Protein AF-A0A952YXF4-F1 (afdb_monomer_lite)

pLDDT: mean 76.8, std 13.98, range [46.94, 95.5]

Sequence (115 aa):
MKKLSTVIIDLINRILPTPRIDFDDGSYIEYLDREAILYAEKDGHRMEVEWYFNSRFGSGRLLYADDIGYWNSPHELEVLSEQKKKEIQQKIISYCQKRNISIEIIPVGLKPPSS

Foldseek 3Di:
DDPPVVVVVVVVCVVVPQQKDADPQGWIWGDDDPFWIWTAHPVGWIWIWGWDDDPPPPQETEGELVRTATDDPPRRPPDDDSVRSVVVVVVVVVVCVVVVGHYDYDYPPPPDPDD

Radius of gyration: 16.42 Å; chains: 1; bounding box: 49×40×38 Å

Structure (mmCIF, N/CA/C/O backbone):
data_AF-A0A952YXF4-F1
#
_entry.id   AF-A0A952YXF4-F1
#
loop_
_atom_site.group_PDB
_atom_site.id
_atom_site.type_symbol
_atom_site.label_atom_id
_atom_site.label_alt_id
_atom_site.label_comp_id
_atom_site.label_asym_id
_atom_site.label_entity_id
_atom_site.label_seq_id
_atom_site.pdbx_PDB_ins_code
_atom_site.Cartn_x
_atom_site.Cartn_y
_atom_site.Cartn_z
_atom_site.occupancy
_atom_site.B_iso_or_equiv
_atom_site.auth_seq_id
_atom_site.auth_comp_id
_atom_site.auth_asym_id
_atom_site.auth_atom_id
_atom_site.pdbx_PDB_model_num
ATOM 1 N N . MET A 1 1 ? -32.008 -25.994 -4.641 1.00 52.47 1 MET A N 1
ATOM 2 C CA . MET A 1 1 ? -31.367 -25.890 -3.309 1.00 52.47 1 MET A CA 1
ATOM 3 C C . MET A 1 1 ? -29.862 -25.804 -3.512 1.00 52.47 1 MET A C 1
ATOM 5 O O . MET A 1 1 ? -29.312 -26.704 -4.136 1.00 52.47 1 MET A O 1
ATOM 9 N N . LYS A 1 2 ? -29.207 -24.709 -3.096 1.00 48.34 2 LYS A N 1
ATOM 10 C CA . LYS A 1 2 ? -27.738 -24.600 -3.179 1.00 48.34 2 LYS A CA 1
ATOM 11 C C . LYS A 1 2 ? -27.110 -25.607 -2.208 1.00 48.34 2 LYS A C 1
ATOM 13 O O . LYS A 1 2 ? -27.634 -25.793 -1.112 1.00 48.34 2 LYS A O 1
ATOM 18 N N . LYS A 1 3 ? -26.023 -26.274 -2.613 1.00 66.88 3 LYS A N 1
ATOM 19 C CA . LYS A 1 3 ? -25.292 -27.197 -1.732 1.00 66.88 3 LYS A CA 1
ATOM 20 C C . LYS A 1 3 ? -24.787 -26.431 -0.507 1.00 66.88 3 LYS A C 1
ATOM 22 O O . LYS A 1 3 ? -24.317 -25.302 -0.640 1.00 66.88 3 LYS A O 1
ATOM 27 N N . LEU A 1 4 ? -24.860 -27.064 0.665 1.00 62.03 4 LEU A N 1
ATOM 28 C CA . LEU A 1 4 ? -24.421 -26.491 1.944 1.00 62.03 4 LEU A CA 1
ATOM 29 C C . LEU A 1 4 ? -22.972 -25.970 1.868 1.00 62.03 4 LEU A C 1
ATOM 31 O O . LEU A 1 4 ? -22.659 -24.921 2.418 1.00 62.03 4 LEU A O 1
ATOM 35 N N . SER A 1 5 ? -22.119 -26.651 1.094 1.00 59.69 5 SER A N 1
ATOM 36 C CA . SER A 1 5 ? -20.734 -26.251 0.832 1.00 59.69 5 SER A CA 1
ATOM 37 C C . SER A 1 5 ? -20.608 -24.893 0.138 1.00 59.69 5 SER A C 1
ATOM 39 O O . SER A 1 5 ? -19.743 -24.107 0.498 1.00 59.69 5 SER A O 1
ATOM 41 N N . THR A 1 6 ? -21.483 -24.575 -0.816 1.00 59.31 6 THR A N 1
ATOM 42 C CA . THR A 1 6 ? -21.457 -23.293 -1.537 1.00 59.31 6 THR A CA 1
ATOM 43 C C . THR A 1 6 ? -21.890 -22.140 -0.634 1.00 59.31 6 THR A C 1
ATOM 45 O O . THR A 1 6 ? -21.310 -21.066 -0.690 1.00 59.31 6 THR A O 1
ATOM 48 N N . VAL A 1 7 ? -22.869 -22.377 0.246 1.00 68.00 7 VAL A N 1
ATOM 49 C CA . VAL A 1 7 ? -23.332 -21.375 1.219 1.00 68.00 7 VAL A CA 1
ATOM 50 C C . VAL A 1 7 ? -22.256 -21.095 2.266 1.00 68.00 7 VAL A C 1
ATOM 52 O O . VAL A 1 7 ? -22.041 -19.941 2.609 1.00 68.00 7 VAL A O 1
ATOM 55 N N . ILE A 1 8 ? -21.552 -22.129 2.735 1.00 60.94 8 ILE A N 1
ATOM 56 C CA . ILE A 1 8 ? -20.445 -21.987 3.689 1.00 60.94 8 ILE A CA 1
ATOM 57 C C . ILE A 1 8 ? -19.262 -21.251 3.048 1.00 60.94 8 ILE A C 1
ATOM 59 O O . ILE A 1 8 ? -18.714 -20.361 3.682 1.00 60.94 8 ILE A O 1
ATOM 63 N N . ILE A 1 9 ? -18.906 -21.547 1.793 1.00 55.97 9 ILE A N 1
ATOM 64 C CA . ILE A 1 9 ? -17.845 -20.827 1.065 1.00 55.97 9 ILE A CA 1
ATOM 65 C C . ILE A 1 9 ? -18.224 -19.354 0.853 1.00 55.97 9 ILE A C 1
ATOM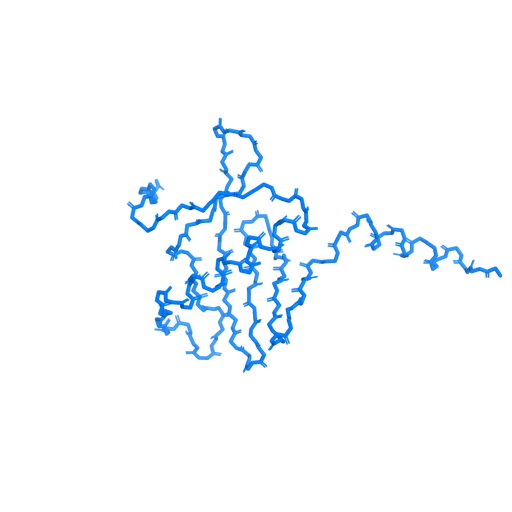 67 O O . ILE A 1 9 ? -17.412 -18.477 1.131 1.00 55.97 9 ILE A O 1
ATOM 71 N N . ASP A 1 10 ? -19.461 -19.060 0.443 1.00 52.53 10 ASP A N 1
ATOM 72 C CA . ASP A 1 10 ? -19.950 -17.681 0.301 1.00 52.53 10 ASP A CA 1
ATOM 73 C C . ASP A 1 10 ? -19.961 -16.934 1.650 1.00 52.53 10 ASP A C 1
ATOM 75 O O . ASP A 1 10 ? -19.686 -15.736 1.695 1.00 52.53 10 ASP A O 1
ATOM 79 N N . LEU A 1 11 ? -20.258 -17.623 2.759 1.00 51.31 11 LEU A N 1
ATOM 80 C CA . LEU A 1 11 ? -20.238 -17.048 4.107 1.00 51.31 11 LEU A CA 1
ATOM 81 C C . LEU A 1 11 ? -18.803 -16.817 4.598 1.00 51.31 11 LEU A C 1
ATOM 83 O O . LEU A 1 11 ? -18.510 -15.751 5.124 1.00 51.31 11 LEU A O 1
ATOM 87 N N . ILE A 1 12 ? -17.895 -17.768 4.373 1.00 52.25 12 ILE A N 1
ATOM 88 C CA . ILE A 1 12 ? -16.469 -17.646 4.697 1.00 52.25 12 ILE A CA 1
ATOM 89 C C . ILE A 1 12 ? -15.836 -16.518 3.879 1.00 52.25 12 ILE A C 1
ATOM 91 O O . ILE A 1 12 ? -15.134 -15.706 4.457 1.00 52.25 12 ILE A O 1
ATOM 95 N N . ASN A 1 13 ? -16.150 -16.379 2.590 1.00 48.44 13 ASN A N 1
ATOM 96 C CA . ASN A 1 13 ? -15.674 -15.269 1.751 1.00 48.44 13 ASN A CA 1
ATOM 97 C C . ASN A 1 13 ? -16.306 -13.911 2.116 1.00 48.44 13 ASN A C 1
ATOM 99 O O . ASN A 1 13 ? -15.768 -12.863 1.770 1.00 48.44 13 ASN A O 1
ATOM 103 N N . ARG A 1 14 ? -17.450 -13.911 2.814 1.00 50.19 14 ARG A N 1
ATOM 104 C CA . ARG A 1 14 ? -18.060 -12.707 3.408 1.00 50.19 14 ARG A CA 1
ATOM 105 C C . ARG A 1 14 ? -17.497 -12.369 4.794 1.00 50.19 14 ARG A C 1
ATOM 107 O O . ARG A 1 14 ? -17.615 -11.222 5.210 1.00 50.19 14 ARG A O 1
ATOM 114 N N . ILE A 1 15 ? -16.920 -13.344 5.502 1.00 51.38 15 ILE A N 1
ATOM 115 C CA . ILE A 1 15 ? -16.363 -13.211 6.863 1.00 51.38 15 ILE A CA 1
ATOM 116 C C . ILE A 1 15 ? -14.835 -13.017 6.833 1.00 51.38 15 ILE A C 1
ATOM 118 O O . ILE A 1 15 ? -14.286 -12.330 7.689 1.00 51.38 15 ILE A O 1
ATOM 122 N N . LEU A 1 16 ? -14.150 -13.579 5.838 1.00 49.22 16 LEU A N 1
ATOM 123 C CA . LEU A 1 16 ? -12.739 -13.375 5.533 1.00 49.22 16 LEU A CA 1
ATOM 124 C C . LEU A 1 16 ? -12.672 -12.438 4.330 1.00 49.22 16 LEU A C 1
ATOM 126 O O . LEU A 1 16 ? -12.862 -12.881 3.197 1.00 49.22 16 LEU A O 1
ATOM 130 N N . PRO A 1 17 ? -12.473 -11.134 4.552 1.00 52.06 17 PRO A N 1
ATOM 131 C CA . PRO A 1 17 ? -12.506 -10.187 3.459 1.00 52.06 17 PRO A CA 1
ATOM 132 C C . PRO A 1 17 ? -11.369 -10.531 2.487 1.00 52.06 17 PRO A C 1
ATOM 134 O O . PRO A 1 17 ? -10.205 -10.592 2.893 1.00 52.06 17 PRO A O 1
ATOM 137 N N . THR A 1 18 ? -11.724 -10.812 1.224 1.00 57.19 18 THR A N 1
ATOM 138 C CA . THR A 1 18 ? -10.806 -11.193 0.133 1.00 57.19 18 THR A CA 1
ATOM 139 C C . THR A 1 18 ? -9.540 -10.362 0.233 1.00 57.19 18 THR A C 1
ATOM 141 O O . THR A 1 18 ? -9.659 -9.151 0.096 1.00 57.19 18 THR A O 1
ATOM 144 N N . PRO A 1 19 ? -8.354 -10.929 0.516 1.00 74.12 19 PRO A N 1
ATOM 145 C CA . PRO A 1 19 ? -7.168 -10.158 0.916 1.00 74.12 19 PRO A CA 1
ATOM 146 C C . PRO A 1 19 ? -6.773 -9.091 -0.109 1.00 74.12 19 PRO A C 1
ATOM 148 O O . PRO A 1 19 ? -6.080 -8.144 0.239 1.00 74.12 19 PRO A O 1
ATOM 151 N N . ARG A 1 20 ? -7.280 -9.219 -1.338 1.00 89.00 20 ARG A N 1
ATOM 152 C CA . ARG A 1 20 ? -7.040 -8.351 -2.473 1.00 89.00 20 ARG A CA 1
ATOM 153 C C . ARG A 1 20 ? -8.188 -7.379 -2.784 1.00 89.00 20 ARG A C 1
ATOM 155 O O . ARG A 1 20 ? -9.359 -7.762 -2.763 1.00 89.00 20 ARG A O 1
ATOM 162 N N . ILE A 1 21 ? -7.838 -6.142 -3.140 1.00 90.88 21 ILE A N 1
ATOM 163 C CA . ILE A 1 21 ? -8.710 -5.155 -3.797 1.00 90.88 21 ILE A CA 1
ATOM 164 C C . ILE A 1 21 ? -8.047 -4.712 -5.101 1.00 90.88 21 ILE A C 1
ATOM 166 O O . ILE A 1 21 ? -6.913 -4.236 -5.084 1.00 90.88 21 ILE A O 1
ATOM 170 N N . ASP A 1 22 ? -8.783 -4.829 -6.203 1.00 93.50 22 ASP A N 1
ATOM 171 C CA . ASP A 1 22 ? -8.386 -4.349 -7.526 1.00 93.50 22 ASP A CA 1
ATOM 172 C C . ASP A 1 22 ? -8.822 -2.890 -7.760 1.00 93.50 22 ASP A C 1
ATOM 174 O O . ASP A 1 22 ? -9.833 -2.423 -7.216 1.00 93.50 22 ASP A O 1
ATOM 178 N N . PHE A 1 23 ? -8.054 -2.180 -8.585 1.00 93.06 23 PHE A N 1
ATOM 179 C CA . PHE A 1 23 ? -8.305 -0.810 -9.030 1.00 93.06 23 PHE A CA 1
ATOM 180 C C . PHE A 1 23 ? -8.530 -0.764 -10.549 1.00 93.06 23 PHE A C 1
ATOM 182 O O . PHE A 1 23 ? -8.113 -1.660 -11.284 1.00 93.06 23 PHE A O 1
ATOM 189 N N . ASP A 1 24 ? -9.179 0.299 -11.032 1.00 93.12 24 ASP A N 1
ATOM 190 C CA . ASP A 1 24 ? -9.603 0.426 -12.437 1.00 93.12 24 ASP A CA 1
ATOM 191 C C . ASP A 1 24 ? -8.434 0.468 -13.438 1.00 93.12 24 ASP A C 1
ATOM 193 O O . ASP A 1 24 ? -8.591 0.124 -14.610 1.00 93.12 24 ASP A O 1
ATOM 197 N N . ASP A 1 25 ? -7.242 0.858 -12.984 1.00 92.19 25 ASP A N 1
ATOM 198 C CA . ASP A 1 25 ? -6.015 0.866 -13.788 1.00 92.19 25 ASP A CA 1
ATOM 199 C C . ASP A 1 25 ? -5.345 -0.517 -13.908 1.00 92.19 25 ASP A C 1
ATOM 201 O O . ASP A 1 25 ? -4.34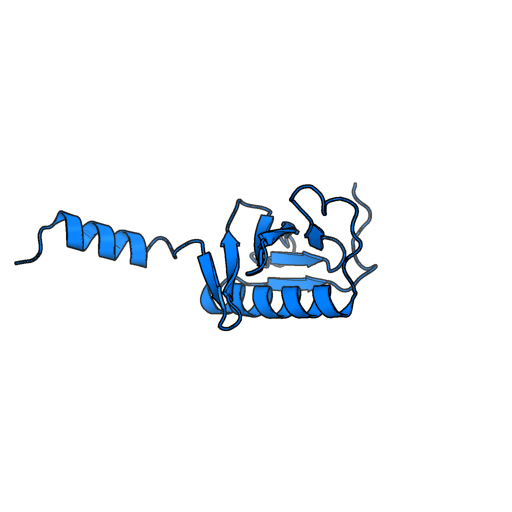0 -0.673 -14.606 1.00 92.19 25 ASP A O 1
ATOM 205 N N . GLY A 1 26 ? -5.921 -1.539 -13.271 1.00 93.00 26 GLY A N 1
ATOM 206 C CA . GLY A 1 26 ? -5.405 -2.903 -13.240 1.00 93.00 26 GLY A CA 1
ATOM 207 C C . GLY A 1 26 ? -4.359 -3.155 -12.156 1.00 93.00 26 GLY A C 1
ATOM 208 O O . GLY A 1 26 ? -3.846 -4.272 -12.085 1.00 93.00 26 GLY A O 1
ATOM 209 N N . SER A 1 27 ? -4.042 -2.161 -11.318 1.00 95.50 27 SER A N 1
ATOM 210 C CA . SER A 1 27 ? -3.272 -2.386 -10.093 1.00 95.50 27 SER A CA 1
ATOM 211 C C . SER A 1 27 ? -4.129 -3.060 -9.017 1.00 95.50 27 SER A C 1
ATOM 213 O O . SER A 1 27 ? -5.362 -3.041 -9.073 1.00 95.50 27 SER A O 1
ATOM 215 N N . TYR A 1 28 ? -3.488 -3.664 -8.020 1.00 94.38 28 TYR A N 1
ATOM 216 C CA . TYR A 1 28 ? -4.175 -4.240 -6.869 1.00 94.38 28 TYR A CA 1
ATOM 217 C C . TYR A 1 28 ? -3.357 -4.102 -5.588 1.00 94.38 28 TYR A C 1
ATOM 219 O O . TYR A 1 28 ? -2.134 -3.969 -5.620 1.00 94.38 28 TYR A O 1
ATOM 227 N N . ILE A 1 29 ? -4.051 -4.148 -4.451 1.00 92.69 29 ILE A N 1
ATOM 228 C CA . ILE A 1 29 ? -3.434 -4.275 -3.128 1.00 92.69 29 ILE A CA 1
ATOM 229 C C . ILE A 1 29 ? -3.864 -5.592 -2.517 1.00 92.69 29 ILE A C 1
ATOM 231 O O . ILE A 1 29 ? -5.056 -5.891 -2.534 1.00 92.69 29 ILE A O 1
ATOM 235 N N . GLU A 1 30 ? -2.920 -6.340 -1.956 1.00 90.25 30 GLU A N 1
ATOM 236 C CA . GLU A 1 30 ? -3.150 -7.599 -1.258 1.00 90.25 30 GLU A CA 1
ATOM 237 C C . GLU A 1 30 ? -2.566 -7.569 0.159 1.00 90.25 30 GLU A C 1
ATOM 239 O O . GLU A 1 30 ? -1.441 -7.130 0.382 1.00 90.25 30 GLU A O 1
ATOM 244 N N . TYR A 1 31 ? -3.344 -8.037 1.134 1.00 83.31 31 TYR A N 1
ATOM 245 C CA . TYR A 1 31 ? -2.862 -8.267 2.493 1.00 83.31 31 TYR A CA 1
ATOM 246 C C . TYR A 1 31 ? -1.845 -9.409 2.505 1.00 83.31 31 TYR A C 1
ATOM 248 O O . TYR A 1 31 ? -2.201 -10.530 2.140 1.00 83.31 31 TYR A O 1
ATOM 256 N N . LEU A 1 32 ? -0.623 -9.146 2.968 1.00 79.69 32 LEU A N 1
ATOM 257 C CA . LEU A 1 32 ? 0.403 -10.179 3.090 1.00 79.69 32 LEU A CA 1
ATOM 258 C C . LEU A 1 32 ? 0.420 -10.765 4.494 1.00 79.69 32 LEU A C 1
ATOM 260 O O . LEU A 1 32 ? 0.119 -11.942 4.688 1.00 79.69 32 LEU A O 1
ATOM 264 N N . ASP A 1 33 ? 0.720 -9.930 5.484 1.00 74.44 33 ASP A N 1
ATOM 265 C CA . ASP A 1 33 ? 0.857 -10.368 6.863 1.00 74.44 33 ASP A CA 1
ATOM 266 C C . ASP A 1 33 ? 0.491 -9.264 7.862 1.00 74.44 33 ASP A C 1
ATOM 268 O O . ASP A 1 33 ? -0.191 -8.283 7.562 1.00 74.44 33 ASP A O 1
ATOM 272 N N . ARG A 1 34 ? 0.861 -9.470 9.127 1.00 70.81 34 ARG A N 1
ATOM 273 C CA . ARG A 1 34 ? 0.530 -8.566 10.225 1.00 70.81 34 ARG A CA 1
ATOM 274 C C . ARG A 1 34 ? 1.089 -7.148 10.015 1.00 70.81 34 ARG A C 1
ATOM 276 O O . ARG A 1 34 ? 0.461 -6.212 10.520 1.00 70.81 34 ARG A O 1
ATOM 283 N N . GLU A 1 35 ? 2.199 -6.990 9.306 1.00 77.00 35 GLU A N 1
ATOM 284 C CA . GLU A 1 35 ? 3.022 -5.778 9.219 1.00 77.00 35 GLU A CA 1
ATOM 285 C C . GLU A 1 35 ? 3.284 -5.313 7.775 1.00 77.00 35 GLU A C 1
ATOM 287 O O . GLU A 1 35 ? 3.799 -4.215 7.600 1.00 77.00 35 GLU A O 1
ATOM 292 N N . ALA A 1 36 ? 2.815 -6.040 6.757 1.00 82.31 36 ALA A N 1
ATOM 293 C CA . ALA A 1 36 ? 2.980 -5.650 5.359 1.00 82.31 36 ALA A CA 1
ATOM 294 C C . ALA A 1 36 ? 1.738 -5.878 4.477 1.00 82.31 36 ALA A C 1
ATOM 296 O O . ALA A 1 36 ? 0.903 -6.765 4.704 1.00 82.31 36 ALA A O 1
ATOM 297 N N . ILE A 1 37 ? 1.655 -5.079 3.413 1.00 88.31 37 ILE A N 1
ATOM 298 C CA . ILE A 1 37 ? 0.781 -5.289 2.254 1.00 88.31 37 ILE A CA 1
ATOM 299 C C . ILE A 1 37 ? 1.597 -5.260 0.962 1.00 88.31 37 ILE A C 1
ATOM 301 O O . ILE A 1 37 ? 2.630 -4.601 0.870 1.00 88.31 37 ILE A O 1
ATOM 305 N N . LEU A 1 38 ? 1.089 -5.942 -0.057 1.00 90.62 38 LEU A N 1
ATOM 306 C CA . LEU A 1 38 ? 1.604 -5.906 -1.416 1.00 90.62 38 LEU A CA 1
ATOM 307 C C . LEU A 1 38 ? 0.807 -4.887 -2.219 1.00 90.62 38 LEU A C 1
ATOM 309 O O . LEU A 1 38 ? -0.414 -5.001 -2.302 1.00 90.62 38 LEU A O 1
ATOM 313 N N . TYR A 1 39 ? 1.487 -3.955 -2.873 1.00 92.31 39 TYR A N 1
ATOM 314 C CA . TYR A 1 39 ? 0.935 -3.217 -4.004 1.00 92.31 39 TYR A CA 1
ATOM 315 C C . TYR A 1 39 ? 1.534 -3.780 -5.292 1.00 92.31 39 TYR A C 1
ATOM 317 O O . TYR A 1 39 ? 2.740 -3.991 -5.379 1.00 92.31 39 TYR A O 1
ATOM 325 N N . ALA A 1 40 ? 0.703 -4.052 -6.291 1.00 93.25 40 ALA A N 1
ATOM 326 C CA . ALA A 1 40 ? 1.156 -4.608 -7.555 1.00 93.25 40 ALA A CA 1
ATOM 327 C C . ALA A 1 40 ? 0.518 -3.882 -8.732 1.00 93.25 40 ALA A C 1
ATOM 329 O O . ALA A 1 40 ? -0.680 -3.592 -8.745 1.00 93.25 40 ALA A O 1
ATOM 330 N N . GLU A 1 41 ? 1.338 -3.614 -9.736 1.00 92.75 41 GLU A N 1
ATOM 331 C CA . GLU A 1 41 ? 0.966 -2.894 -10.941 1.00 92.75 41 GLU A CA 1
ATOM 332 C C . GLU A 1 41 ? 0.618 -3.853 -12.074 1.00 92.75 41 GLU A C 1
ATOM 334 O O . GLU A 1 41 ? 1.025 -5.018 -12.102 1.00 92.75 41 GLU A O 1
ATOM 339 N N . LYS A 1 42 ? -0.126 -3.341 -13.054 1.00 90.75 42 LYS A N 1
ATOM 340 C CA . LYS A 1 42 ? -0.534 -4.110 -14.232 1.00 90.75 42 LYS A CA 1
ATOM 341 C C . LYS A 1 42 ? 0.655 -4.615 -15.059 1.00 90.75 42 LYS A C 1
ATOM 343 O O . LYS A 1 42 ? 0.548 -5.654 -15.706 1.00 90.75 42 LYS A O 1
ATOM 348 N N . ASP A 1 43 ? 1.756 -3.873 -15.069 1.00 87.69 43 ASP A N 1
ATOM 349 C CA . ASP A 1 43 ? 2.973 -4.181 -15.825 1.00 87.69 43 ASP A CA 1
ATOM 350 C C . ASP A 1 43 ? 3.942 -5.116 -15.078 1.00 87.69 43 ASP A C 1
ATOM 352 O O . ASP A 1 43 ? 4.953 -5.525 -15.643 1.00 87.69 43 ASP A O 1
ATOM 356 N N . GLY A 1 44 ? 3.600 -5.521 -13.851 1.00 83.81 44 GLY A N 1
ATOM 357 C CA . GLY A 1 44 ? 4.350 -6.507 -13.080 1.00 83.81 44 GLY A CA 1
ATOM 358 C C . GLY A 1 44 ? 5.268 -5.927 -12.009 1.00 83.81 44 GLY A C 1
ATOM 359 O O . GLY A 1 44 ? 5.855 -6.719 -11.268 1.00 83.81 44 GLY A O 1
ATOM 360 N N . HIS A 1 45 ? 5.362 -4.602 -11.862 1.00 88.44 45 HIS A N 1
ATOM 361 C CA . HIS A 1 45 ? 6.029 -4.005 -10.706 1.00 88.44 45 HIS A CA 1
ATOM 362 C C . HIS A 1 45 ? 5.293 -4.364 -9.414 1.00 88.44 45 HIS A C 1
ATOM 364 O O . HIS A 1 45 ? 4.061 -4.319 -9.344 1.00 88.44 45 HIS A O 1
ATOM 370 N N . ARG A 1 46 ? 6.047 -4.747 -8.385 1.00 91.00 46 ARG A N 1
ATOM 371 C CA . ARG A 1 46 ? 5.523 -5.117 -7.072 1.00 91.00 46 ARG A CA 1
ATOM 372 C C . ARG A 1 46 ? 6.244 -4.322 -6.010 1.00 91.00 46 ARG A C 1
ATOM 374 O O . ARG A 1 46 ? 7.461 -4.193 -6.054 1.00 91.00 46 ARG A O 1
ATOM 381 N N . MET A 1 47 ? 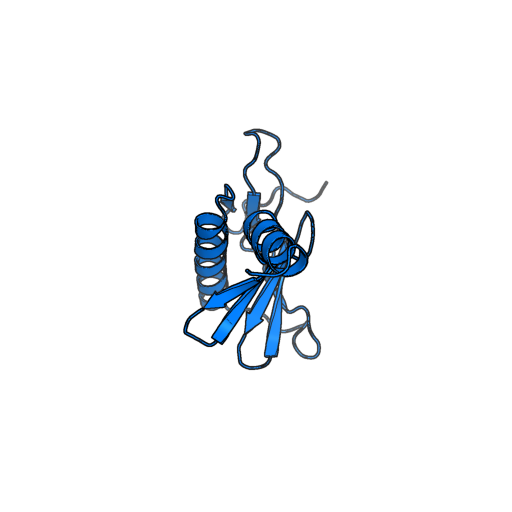5.493 -3.818 -5.050 1.00 90.31 47 MET A N 1
ATOM 382 C CA . MET A 1 47 ? 6.007 -3.024 -3.954 1.00 90.31 47 MET A CA 1
ATOM 383 C C . MET A 1 47 ? 5.559 -3.648 -2.641 1.00 90.31 47 MET A C 1
ATOM 385 O O . MET A 1 47 ? 4.366 -3.909 -2.453 1.00 90.31 47 MET A O 1
ATOM 389 N N . GLU A 1 48 ? 6.512 -3.873 -1.742 1.00 86.81 48 GLU A N 1
ATOM 390 C CA . GLU A 1 48 ? 6.193 -4.107 -0.339 1.00 86.81 48 GLU A CA 1
ATOM 391 C C . GLU A 1 48 ? 5.874 -2.767 0.300 1.00 86.81 48 GLU A C 1
ATOM 393 O O . GLU A 1 48 ? 6.544 -1.759 0.047 1.00 86.81 48 GLU A O 1
ATOM 398 N N . VAL A 1 49 ? 4.829 -2.759 1.114 1.00 84.81 49 VAL A N 1
ATOM 399 C CA . VAL A 1 49 ? 4.477 -1.595 1.899 1.00 84.81 49 VAL A CA 1
ATOM 400 C C . VAL A 1 49 ? 4.298 -2.016 3.343 1.00 84.81 49 VAL A C 1
ATOM 402 O O . VAL A 1 49 ? 3.308 -2.664 3.698 1.00 84.81 49 VAL A O 1
ATOM 405 N N . GLU A 1 50 ? 5.266 -1.638 4.171 1.00 81.25 50 GLU A N 1
ATOM 406 C CA . GLU A 1 50 ? 5.214 -1.894 5.603 1.00 81.25 50 GLU A CA 1
ATOM 407 C C . GLU A 1 50 ? 4.253 -0.921 6.293 1.00 81.25 50 GLU A C 1
ATOM 409 O O . GLU A 1 50 ? 4.194 0.275 5.996 1.00 81.25 50 GLU A O 1
ATOM 414 N N . TRP A 1 51 ? 3.511 -1.427 7.272 1.00 81.19 51 TRP A N 1
ATOM 415 C CA . TRP A 1 51 ? 2.720 -0.613 8.185 1.00 81.19 51 TRP A CA 1
ATOM 416 C C . TRP A 1 51 ? 2.943 -1.029 9.644 1.00 81.19 51 TRP A C 1
ATOM 418 O O . TRP A 1 51 ? 3.129 -2.190 10.000 1.00 81.19 51 TRP A O 1
ATOM 428 N N . TYR A 1 52 ? 2.883 -0.064 10.546 1.00 73.81 52 TYR A N 1
ATOM 429 C CA . TYR A 1 52 ? 3.186 -0.273 11.957 1.00 73.81 52 TYR A CA 1
ATOM 430 C C . TYR A 1 52 ? 1.904 -0.194 12.778 1.00 73.81 52 TYR A C 1
ATOM 432 O O . TYR A 1 52 ? 0.891 0.348 12.338 1.00 73.81 52 TYR A O 1
ATOM 440 N N . PHE A 1 53 ? 1.905 -0.751 13.984 1.00 69.06 53 PHE A N 1
ATOM 441 C CA . PHE A 1 53 ? 0.771 -0.597 14.891 1.00 69.06 53 PHE A CA 1
ATOM 442 C C . PHE A 1 53 ? 0.985 0.607 15.792 1.00 69.06 53 PHE A C 1
ATOM 444 O O . PHE A 1 53 ? 1.970 0.672 16.528 1.00 69.06 53 PHE A O 1
ATOM 451 N N . ASN A 1 54 ? 0.017 1.517 15.815 1.00 67.62 54 ASN A N 1
ATOM 452 C CA . ASN A 1 54 ? -0.021 2.553 16.831 1.00 67.62 54 ASN A CA 1
ATOM 453 C C . ASN A 1 54 ? -0.450 1.934 18.174 1.00 67.62 54 ASN A C 1
ATOM 455 O O . ASN A 1 54 ? -1.635 1.702 18.428 1.00 67.62 54 ASN A O 1
ATOM 459 N N . SER A 1 55 ? 0.523 1.659 19.045 1.00 58.69 55 SER A N 1
ATOM 460 C CA . SER A 1 55 ? 0.283 1.142 20.398 1.00 58.69 55 SER A CA 1
ATOM 461 C C . SER A 1 55 ? -0.308 2.191 21.348 1.00 58.69 55 SER A C 1
ATOM 463 O O . SER A 1 55 ? -0.887 1.826 22.369 1.00 58.69 55 SER A O 1
ATOM 465 N N . ARG A 1 56 ? -0.204 3.487 21.014 1.00 55.56 56 ARG A N 1
ATOM 466 C CA . ARG A 1 56 ? -0.580 4.606 21.892 1.00 55.56 56 ARG A CA 1
ATOM 467 C C . ARG A 1 56 ? -2.051 5.005 21.781 1.00 55.56 56 ARG A C 1
ATOM 469 O O . ARG A 1 56 ? -2.614 5.465 22.768 1.00 55.56 56 ARG A O 1
ATOM 476 N N . PHE A 1 57 ? -2.670 4.805 20.617 1.00 52.62 57 PHE A N 1
ATOM 477 C CA . PHE A 1 57 ? -4.079 5.155 20.376 1.00 52.62 57 PHE A CA 1
ATOM 478 C C . PHE A 1 57 ? -4.996 3.963 20.102 1.00 52.62 57 PHE A C 1
ATOM 480 O O . PHE A 1 57 ? -6.195 4.160 19.952 1.00 52.62 57 PHE A O 1
ATOM 487 N N . GLY A 1 58 ? -4.460 2.738 20.103 1.00 49.19 58 GLY A N 1
ATOM 488 C CA . GLY A 1 58 ? -5.241 1.511 19.985 1.00 49.19 58 GLY A CA 1
ATOM 489 C C . GLY A 1 58 ? -5.906 1.364 18.614 1.00 49.19 58 GLY A C 1
ATOM 490 O O . GLY A 1 58 ? -6.903 2.011 18.324 1.00 49.19 58 GLY A O 1
ATOM 491 N N . SER A 1 59 ? -5.393 0.439 17.798 1.00 54.22 59 SER A N 1
ATOM 492 C CA . SER A 1 59 ? -5.957 -0.075 16.527 1.00 54.22 59 SER A CA 1
ATOM 493 C C . SER A 1 59 ? -5.641 0.651 15.208 1.00 54.22 59 SER A C 1
ATOM 495 O O . SER A 1 59 ? -5.975 0.113 14.154 1.00 54.22 59 SER A O 1
ATOM 497 N N . GLY A 1 60 ? -4.947 1.793 15.217 1.00 61.91 60 GLY A N 1
ATOM 498 C CA . GLY A 1 60 ? -4.507 2.452 13.977 1.00 61.91 60 GLY A CA 1
ATOM 499 C C . GLY A 1 60 ? -3.270 1.794 13.355 1.00 61.91 60 GLY A C 1
ATOM 500 O O . GLY A 1 60 ? -2.286 1.535 14.053 1.00 61.91 60 GLY A O 1
ATOM 501 N N . ARG A 1 61 ? -3.306 1.537 12.044 1.00 73.19 61 ARG A N 1
ATOM 502 C CA . ARG A 1 61 ? -2.118 1.270 11.223 1.00 73.19 61 ARG A CA 1
ATOM 503 C C . ARG A 1 61 ? -1.386 2.577 10.950 1.00 73.19 61 ARG A C 1
ATOM 505 O O . ARG A 1 61 ? -2.028 3.557 10.604 1.00 73.19 61 ARG A O 1
ATOM 512 N N . LEU A 1 62 ? -0.071 2.601 11.097 1.00 78.19 62 LEU A N 1
ATOM 513 C CA . LEU A 1 62 ? 0.775 3.721 10.702 1.00 78.19 62 LEU A CA 1
ATOM 514 C C . LEU A 1 62 ? 1.449 3.358 9.389 1.00 78.19 62 LEU A C 1
ATOM 516 O O . LEU A 1 62 ? 2.125 2.335 9.325 1.00 78.19 62 LEU A O 1
ATOM 520 N N . LEU A 1 63 ? 1.284 4.184 8.366 1.00 81.06 63 LEU A N 1
ATOM 521 C CA . LEU A 1 63 ? 2.023 4.043 7.119 1.00 81.06 63 LEU A CA 1
ATOM 522 C C . LEU A 1 63 ? 3.064 5.153 7.036 1.00 81.06 63 LEU A C 1
ATOM 524 O O . LEU A 1 63 ? 2.694 6.323 6.920 1.00 81.06 63 LEU A O 1
ATOM 528 N N . TYR A 1 64 ? 4.346 4.798 7.081 1.00 76.00 64 TYR A N 1
ATOM 529 C CA . TYR A 1 64 ? 5.417 5.757 6.833 1.00 76.00 64 TYR A CA 1
ATOM 530 C C . TYR A 1 64 ? 5.656 5.868 5.333 1.00 76.00 64 TYR A C 1
ATOM 532 O O . TYR A 1 64 ? 5.779 4.874 4.623 1.00 76.00 64 TYR A O 1
ATOM 540 N N . ALA A 1 65 ? 5.732 7.101 4.843 1.00 66.69 65 ALA A N 1
ATOM 541 C CA . ALA A 1 65 ? 5.938 7.373 3.424 1.00 66.69 65 ALA A CA 1
ATOM 542 C C . ALA A 1 65 ? 7.265 6.829 2.860 1.00 66.69 65 ALA A C 1
ATOM 544 O O . ALA A 1 65 ? 7.366 6.615 1.652 1.00 66.69 65 ALA A O 1
ATOM 545 N N . ASP A 1 66 ? 8.252 6.610 3.730 1.00 71.81 66 ASP A N 1
ATOM 546 C CA . ASP A 1 66 ? 9.581 6.112 3.373 1.00 71.81 66 ASP A CA 1
ATOM 547 C C . ASP A 1 66 ? 9.630 4.585 3.193 1.00 71.81 66 ASP A C 1
ATOM 549 O O . ASP A 1 66 ? 10.554 4.086 2.559 1.00 71.81 66 ASP A O 1
ATOM 553 N N . ASP A 1 67 ? 8.614 3.856 3.668 1.00 77.88 67 ASP A N 1
ATOM 554 C CA . ASP A 1 67 ? 8.597 2.385 3.702 1.00 77.88 67 ASP A CA 1
ATOM 555 C C . ASP A 1 67 ? 7.823 1.773 2.516 1.00 77.88 67 ASP A C 1
ATOM 557 O O . ASP A 1 67 ? 7.181 0.729 2.627 1.00 77.88 67 ASP A O 1
ATOM 561 N N . ILE A 1 68 ? 7.851 2.458 1.368 1.00 83.44 68 ILE A N 1
ATOM 562 C CA . ILE A 1 68 ? 7.305 1.967 0.098 1.00 83.44 68 ILE A CA 1
ATOM 563 C C . ILE A 1 68 ? 8.485 1.720 -0.839 1.00 83.44 68 ILE A C 1
ATOM 565 O O . ILE A 1 68 ? 9.119 2.675 -1.301 1.00 83.44 68 ILE A O 1
ATOM 569 N N . GLY A 1 69 ? 8.756 0.451 -1.143 1.00 82.56 69 GLY A N 1
ATOM 570 C CA . GLY A 1 69 ? 9.871 0.035 -1.994 1.00 82.56 69 GLY A CA 1
ATOM 571 C C . GLY A 1 69 ? 9.506 -1.137 -2.895 1.00 82.56 69 GLY A C 1
ATOM 572 O O . GLY A 1 69 ? 8.560 -1.872 -2.619 1.00 82.56 69 GLY A O 1
ATOM 573 N N . TYR A 1 70 ? 10.236 -1.303 -3.998 1.00 84.31 70 TYR A N 1
ATOM 574 C CA . TYR A 1 70 ? 10.033 -2.450 -4.879 1.00 84.31 70 TYR A CA 1
ATOM 575 C C . TYR A 1 70 ? 10.439 -3.755 -4.192 1.00 84.31 70 TYR A C 1
ATOM 577 O O . TYR A 1 70 ? 11.482 -3.839 -3.548 1.00 84.31 70 TYR A O 1
ATOM 585 N N . TRP A 1 71 ? 9.628 -4.788 -4.395 1.00 82.19 71 TRP A N 1
ATOM 586 C CA . TRP A 1 71 ? 9.827 -6.140 -3.885 1.00 82.19 71 TRP A CA 1
ATOM 587 C C . TRP A 1 71 ? 9.734 -7.168 -5.015 1.00 82.19 71 TRP A C 1
ATOM 589 O O . TRP A 1 71 ? 9.035 -8.181 -4.947 1.00 82.19 71 TRP A O 1
ATOM 599 N N . ASN A 1 72 ? 10.424 -6.889 -6.115 1.00 81.56 72 ASN A N 1
ATOM 600 C CA . ASN A 1 72 ? 10.678 -7.877 -7.148 1.00 81.56 72 ASN A CA 1
ATOM 601 C C . ASN A 1 72 ? 11.872 -7.492 -8.016 1.00 81.56 72 ASN A C 1
ATOM 603 O O . ASN A 1 72 ? 11.977 -6.370 -8.507 1.00 81.56 72 ASN A O 1
ATOM 607 N N . SER A 1 73 ? 12.731 -8.471 -8.282 1.00 74.12 73 SER A N 1
ATOM 608 C CA . SER A 1 73 ? 13.775 -8.365 -9.295 1.00 74.12 73 SER A CA 1
ATOM 609 C C . SER A 1 73 ? 13.174 -8.069 -10.682 1.00 74.12 73 SER A C 1
ATOM 611 O O . SER A 1 73 ? 12.128 -8.641 -11.017 1.00 74.12 73 SER A O 1
ATOM 613 N N . PRO A 1 74 ? 13.812 -7.219 -11.512 1.00 82.56 74 PRO A N 1
ATOM 614 C CA . PRO A 1 74 ? 15.078 -6.497 -11.289 1.00 82.56 74 PRO A CA 1
ATOM 615 C C . PRO A 1 74 ? 14.940 -5.121 -10.603 1.00 82.56 74 PRO A C 1
ATOM 617 O O . PRO A 1 74 ? 15.913 -4.374 -10.536 1.00 82.56 74 PRO A O 1
ATOM 620 N N . HIS A 1 75 ? 13.755 -4.769 -10.109 1.00 82.25 75 HIS A N 1
ATOM 621 C CA . HIS A 1 75 ? 13.396 -3.402 -9.717 1.00 82.25 75 HIS A CA 1
ATOM 622 C C . HIS A 1 75 ? 13.778 -3.035 -8.273 1.00 82.25 75 HIS A C 1
ATOM 624 O O . HIS A 1 75 ? 13.580 -1.902 -7.855 1.00 82.25 75 HIS A O 1
ATOM 630 N N . GLU A 1 76 ? 14.359 -3.962 -7.506 1.00 80.06 76 GLU A N 1
ATOM 631 C CA . GLU A 1 76 ? 14.690 -3.804 -6.074 1.00 80.06 76 GLU A CA 1
ATOM 632 C C . GLU A 1 76 ? 15.580 -2.583 -5.764 1.00 80.06 76 GLU A C 1
ATOM 634 O O . GLU A 1 76 ? 15.539 -2.051 -4.659 1.00 80.06 76 GLU A O 1
ATOM 639 N N . LEU A 1 77 ? 16.387 -2.131 -6.732 1.00 81.75 77 LEU A N 1
ATOM 640 C CA . LEU A 1 77 ? 17.278 -0.970 -6.592 1.00 81.75 77 LEU A CA 1
ATOM 641 C C . LEU A 1 77 ? 16.697 0.324 -7.181 1.00 81.75 77 LEU A C 1
ATOM 643 O O . LEU A 1 77 ? 17.342 1.374 -7.119 1.00 81.75 77 LEU A O 1
ATOM 647 N N . GLU A 1 78 ? 15.517 0.267 -7.793 1.00 84.06 78 GLU A N 1
ATOM 648 C CA . GLU A 1 78 ? 14.890 1.438 -8.390 1.00 84.06 78 GLU A CA 1
ATOM 649 C C . GLU A 1 78 ? 14.308 2.364 -7.321 1.00 84.06 78 GLU A C 1
ATOM 651 O O . GLU A 1 78 ? 13.697 1.942 -6.339 1.00 84.06 78 GLU A O 1
ATOM 656 N N . VAL A 1 79 ? 14.469 3.668 -7.539 1.00 83.75 79 VAL A N 1
ATOM 657 C CA . VAL A 1 79 ? 13.944 4.688 -6.633 1.00 83.75 79 VAL A CA 1
ATOM 658 C C . VAL A 1 79 ? 12.560 5.117 -7.103 1.00 83.75 79 VAL A C 1
ATOM 660 O O . VAL A 1 79 ? 12.404 5.691 -8.182 1.00 83.75 79 VAL A O 1
ATOM 663 N N . LEU A 1 80 ? 11.548 4.888 -6.265 1.00 84.81 80 LEU A N 1
ATOM 664 C CA . LEU A 1 80 ? 10.199 5.388 -6.509 1.00 84.81 80 LEU A CA 1
ATOM 665 C C . LEU A 1 80 ? 10.154 6.913 -6.416 1.00 84.81 80 LEU A C 1
ATOM 667 O O . LEU A 1 80 ? 10.587 7.509 -5.428 1.00 84.81 80 LEU A O 1
ATOM 671 N N . SER A 1 81 ? 9.562 7.547 -7.429 1.00 87.75 81 SER A N 1
ATOM 672 C CA . SER A 1 81 ? 9.293 8.984 -7.382 1.00 87.75 81 SER A CA 1
ATOM 673 C C . SER A 1 81 ? 8.301 9.331 -6.266 1.00 87.75 81 SER A C 1
ATOM 675 O O . SER A 1 81 ? 7.371 8.575 -5.978 1.00 87.75 81 SER A O 1
ATOM 677 N N . GLU A 1 82 ? 8.430 10.529 -5.694 1.00 85.12 82 GLU A N 1
ATOM 678 C CA . GLU A 1 82 ? 7.506 11.025 -4.664 1.00 85.12 82 GLU A CA 1
ATOM 679 C C . GLU A 1 82 ? 6.048 11.076 -5.146 1.00 85.12 82 GLU A C 1
ATOM 681 O O . GLU A 1 82 ? 5.117 10.833 -4.378 1.00 85.12 82 GLU A O 1
ATOM 686 N N . GLN A 1 83 ? 5.830 11.343 -6.437 1.00 89.00 83 GLN A N 1
ATOM 687 C CA . GLN A 1 83 ? 4.494 11.299 -7.028 1.00 89.00 83 GLN A CA 1
ATOM 688 C C . GLN A 1 83 ? 3.914 9.879 -7.005 1.00 89.00 83 GLN A C 1
ATOM 690 O O . GLN A 1 83 ? 2.738 9.706 -6.683 1.00 89.00 83 GLN A O 1
ATOM 695 N N . LYS A 1 84 ? 4.735 8.865 -7.300 1.00 88.06 84 LYS A N 1
ATOM 696 C CA . LYS A 1 84 ? 4.299 7.467 -7.291 1.00 88.06 84 LYS A CA 1
ATOM 697 C C . LYS A 1 84 ? 4.006 6.975 -5.878 1.00 88.06 84 LYS A C 1
ATOM 699 O O . LYS A 1 84 ? 2.975 6.347 -5.656 1.00 88.06 84 LYS A O 1
ATOM 704 N N . LYS A 1 85 ? 4.844 7.337 -4.903 1.00 86.62 85 LYS A N 1
ATOM 705 C CA . LYS A 1 85 ? 4.587 7.047 -3.484 1.00 86.62 85 LYS A CA 1
ATOM 706 C C . LYS A 1 85 ? 3.239 7.612 -3.029 1.00 86.62 85 LYS A C 1
ATOM 708 O O . LYS A 1 85 ? 2.456 6.892 -2.417 1.00 86.62 85 LYS A O 1
ATOM 713 N N . LYS A 1 86 ? 2.917 8.860 -3.395 1.00 87.31 86 LYS A N 1
ATOM 714 C CA . LYS A 1 86 ? 1.612 9.481 -3.090 1.00 87.31 86 LYS A CA 1
ATOM 715 C C . LYS A 1 86 ? 0.433 8.741 -3.722 1.00 87.31 86 LYS A C 1
ATOM 717 O O . LYS A 1 86 ? -0.598 8.579 -3.074 1.00 87.31 86 LYS A O 1
ATOM 722 N N . GLU A 1 87 ? 0.571 8.290 -4.966 1.00 90.69 87 GLU A N 1
ATOM 723 C CA . GLU A 1 87 ? -0.456 7.484 -5.640 1.00 90.69 87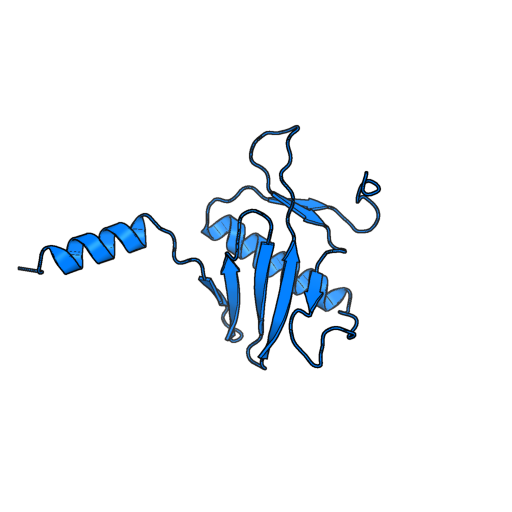 GLU A CA 1
ATOM 724 C C . GLU A 1 87 ? -0.716 6.172 -4.883 1.00 90.69 87 GLU A C 1
ATOM 726 O O . GLU A 1 87 ? -1.863 5.851 -4.564 1.00 90.69 87 GLU A O 1
ATOM 731 N N . ILE A 1 88 ? 0.352 5.448 -4.533 1.00 89.88 88 ILE A N 1
ATOM 732 C CA . ILE A 1 88 ? 0.274 4.193 -3.776 1.00 89.88 88 ILE A CA 1
ATOM 733 C C . ILE A 1 88 ? -0.388 4.441 -2.414 1.00 89.88 88 ILE A C 1
ATOM 735 O O . ILE A 1 88 ? -1.323 3.732 -2.048 1.00 89.88 88 ILE A O 1
ATOM 739 N N . GLN A 1 89 ? 0.001 5.498 -1.696 1.00 88.69 89 GLN A N 1
ATOM 740 C CA . GLN A 1 89 ? -0.622 5.885 -0.425 1.00 88.69 89 GLN A CA 1
ATOM 741 C C . GLN A 1 89 ? -2.130 6.119 -0.554 1.00 88.69 89 GLN A C 1
ATOM 743 O O . GLN A 1 89 ? -2.900 5.624 0.268 1.00 88.69 89 GLN A O 1
ATOM 748 N N . GLN A 1 90 ? -2.581 6.835 -1.588 1.00 90.81 90 GLN A N 1
ATOM 749 C CA . GLN A 1 90 ? -4.012 7.063 -1.814 1.00 90.81 90 GLN A CA 1
ATOM 750 C C . GLN A 1 90 ? -4.771 5.754 -2.054 1.00 90.81 90 GLN A C 1
ATOM 752 O O . GLN A 1 90 ? -5.867 5.563 -1.515 1.00 90.81 90 GLN A O 1
ATOM 757 N N . LYS A 1 91 ? -4.180 4.822 -2.806 1.00 92.69 91 LYS A N 1
ATOM 758 C CA . LYS A 1 91 ? -4.755 3.489 -3.019 1.00 92.69 91 LYS A CA 1
ATOM 759 C C . LYS A 1 91 ? -4.805 2.677 -1.725 1.00 92.69 91 LYS A C 1
ATOM 761 O O . LYS A 1 91 ? -5.823 2.039 -1.464 1.00 92.69 91 LYS A O 1
ATOM 766 N N . ILE A 1 92 ? -3.781 2.759 -0.876 1.00 89.62 92 ILE A N 1
ATOM 767 C CA . ILE A 1 92 ? -3.760 2.099 0.439 1.00 89.62 92 ILE A CA 1
ATOM 768 C C . ILE A 1 92 ? -4.832 2.673 1.363 1.00 89.62 92 ILE A C 1
ATOM 770 O O . ILE A 1 92 ? -5.547 1.911 2.008 1.00 89.62 92 ILE A O 1
ATOM 774 N N . ILE A 1 93 ? -5.020 3.994 1.386 1.00 89.12 93 ILE A N 1
ATOM 775 C CA . ILE A 1 93 ? -6.116 4.623 2.137 1.00 89.12 93 ILE A CA 1
ATOM 776 C C . ILE A 1 93 ? -7.461 4.071 1.655 1.00 89.12 93 ILE A C 1
ATOM 778 O O . ILE A 1 93 ? -8.281 3.657 2.473 1.00 89.12 93 ILE A O 1
ATOM 782 N N . SER A 1 94 ? -7.679 4.004 0.337 1.00 90.94 94 SER A N 1
ATOM 783 C CA . SER A 1 94 ? -8.906 3.437 -0.236 1.00 90.94 94 SER A CA 1
ATOM 784 C C . SER A 1 94 ? -9.091 1.963 0.142 1.00 90.94 94 SER A C 1
ATOM 786 O O . SER A 1 94 ? -10.190 1.552 0.521 1.00 90.94 94 SER A O 1
ATOM 788 N N . TYR A 1 95 ? -8.015 1.172 0.094 1.00 89.81 95 TYR A N 1
ATOM 789 C CA . TYR A 1 95 ? -7.993 -0.214 0.552 1.00 89.81 95 TYR A CA 1
ATOM 790 C C . TYR A 1 95 ? -8.414 -0.311 2.027 1.00 89.81 95 TYR A C 1
ATOM 792 O O . TYR A 1 95 ? -9.364 -1.024 2.347 1.00 89.81 95 TYR A O 1
ATOM 800 N N . CYS A 1 96 ? -7.791 0.459 2.922 1.00 86.06 96 CYS A N 1
ATOM 801 C CA . CYS A 1 96 ? -8.108 0.473 4.350 1.00 86.06 96 CYS A CA 1
ATOM 802 C C . CYS A 1 96 ? -9.554 0.905 4.624 1.00 86.06 96 CYS A C 1
ATOM 804 O O . CYS A 1 96 ? -10.244 0.248 5.402 1.00 86.06 96 CYS A O 1
ATOM 806 N N . GLN A 1 97 ? -10.052 1.935 3.936 1.00 86.25 97 GLN A N 1
ATOM 807 C CA . GLN A 1 97 ? -11.439 2.401 4.045 1.00 86.25 97 GLN A CA 1
ATOM 808 C C . GLN A 1 97 ? -12.443 1.314 3.647 1.00 86.25 97 GLN A C 1
ATOM 810 O O . GLN A 1 97 ? -13.362 1.018 4.410 1.00 86.25 97 GLN A O 1
ATOM 815 N N . LYS A 1 98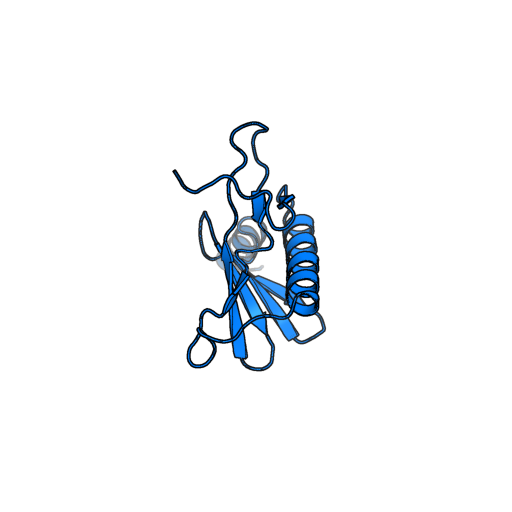 ? -12.241 0.659 2.495 1.00 87.19 98 LYS A N 1
ATOM 816 C CA . LYS A 1 98 ? -13.084 -0.461 2.029 1.00 87.19 98 LYS A CA 1
ATOM 817 C C . LYS A 1 98 ? -13.079 -1.642 3.006 1.00 87.19 98 LYS A C 1
ATOM 819 O O . LYS A 1 98 ? -14.013 -2.440 3.019 1.00 87.19 98 LYS A O 1
ATOM 824 N N . ARG A 1 99 ? -12.024 -1.759 3.812 1.00 80.56 99 ARG A N 1
ATOM 825 C CA . ARG A 1 99 ? -11.791 -2.844 4.772 1.00 80.56 99 ARG A CA 1
ATOM 826 C C . ARG A 1 99 ? -12.122 -2.484 6.210 1.00 80.56 99 ARG A C 1
ATOM 828 O O . ARG A 1 99 ? -11.976 -3.342 7.076 1.00 80.56 99 ARG A O 1
ATOM 835 N N . ASN A 1 100 ? -12.562 -1.252 6.459 1.00 82.25 100 ASN A N 1
ATOM 836 C CA . ASN A 1 100 ? -12.771 -0.715 7.798 1.00 82.25 100 ASN A CA 1
ATOM 837 C C . ASN A 1 100 ? -11.524 -0.865 8.701 1.00 82.25 100 ASN A C 1
ATOM 839 O O . ASN A 1 100 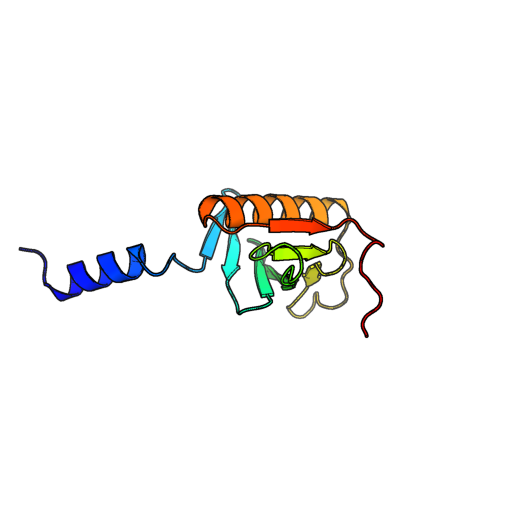? -11.623 -1.184 9.885 1.00 82.25 100 ASN A O 1
ATOM 843 N N . ILE A 1 101 ? -10.338 -0.677 8.116 1.00 81.56 101 ILE A N 1
ATOM 844 C CA . ILE A 1 101 ? -9.050 -0.652 8.814 1.00 81.56 101 ILE A CA 1
ATOM 845 C C . ILE A 1 101 ? -8.726 0.809 9.122 1.00 81.56 101 ILE A C 1
ATOM 847 O O . ILE A 1 101 ? -8.650 1.633 8.211 1.00 81.56 101 ILE A O 1
ATOM 851 N N . SER A 1 102 ? -8.514 1.128 10.398 1.00 82.81 102 SER A N 1
ATOM 852 C CA . SER A 1 102 ? -8.025 2.449 10.800 1.00 82.81 102 SER A CA 1
ATOM 853 C C . SER A 1 102 ? -6.575 2.615 10.348 1.00 82.81 102 SER A C 1
ATOM 855 O O . SER A 1 102 ? -5.742 1.752 10.635 1.00 82.81 102 SER A O 1
ATOM 857 N N . ILE A 1 103 ? -6.274 3.699 9.633 1.00 84.06 103 ILE A N 1
ATOM 858 C CA . ILE A 1 103 ? -4.930 4.012 9.146 1.00 84.06 103 ILE A CA 1
ATOM 859 C C . ILE A 1 103 ? -4.623 5.502 9.318 1.00 84.06 103 ILE A C 1
ATOM 861 O O . ILE A 1 103 ? -5.475 6.358 9.086 1.00 84.06 103 ILE A O 1
ATOM 865 N N . GLU A 1 104 ? -3.389 5.793 9.703 1.00 83.56 104 GLU A N 1
ATOM 866 C CA . GLU A 1 104 ? -2.798 7.117 9.821 1.00 83.56 104 GLU A CA 1
ATOM 867 C C . GLU A 1 104 ? -1.542 7.162 8.941 1.00 83.56 104 GLU A C 1
ATOM 869 O O . GLU A 1 104 ? -0.685 6.277 9.004 1.00 83.56 104 GLU A O 1
ATOM 874 N N . ILE A 1 105 ? -1.446 8.181 8.088 1.00 79.88 105 ILE A N 1
ATOM 875 C CA . ILE A 1 105 ? -0.287 8.376 7.215 1.00 79.88 105 ILE A CA 1
ATOM 876 C C . ILE A 1 105 ? 0.709 9.276 7.930 1.00 79.88 105 ILE A C 1
ATOM 878 O O . ILE A 1 105 ? 0.377 10.411 8.274 1.00 79.88 105 ILE A O 1
ATOM 882 N N . ILE A 1 106 ? 1.932 8.787 8.112 1.00 79.00 106 ILE A N 1
ATOM 883 C CA . ILE A 1 106 ? 3.014 9.540 8.734 1.00 79.00 106 ILE A CA 1
ATOM 884 C C . ILE A 1 106 ? 3.916 10.129 7.637 1.00 79.00 106 ILE A C 1
ATOM 886 O O . ILE A 1 106 ? 4.470 9.379 6.825 1.00 79.00 106 ILE A O 1
ATOM 890 N N . PRO A 1 107 ? 4.067 11.468 7.584 1.00 69.81 107 PRO A N 1
ATOM 891 C CA . PRO A 1 107 ? 4.955 12.132 6.638 1.00 69.81 107 PRO A CA 1
ATOM 892 C C . PRO A 1 107 ? 6.416 11.674 6.740 1.00 69.81 107 PRO A C 1
ATOM 894 O O . PRO A 1 107 ? 6.886 11.263 7.803 1.00 69.81 107 PRO A O 1
ATOM 897 N N . VAL A 1 108 ? 7.138 11.839 5.628 1.00 68.19 108 VAL A N 1
ATOM 898 C CA . VAL A 1 108 ? 8.591 11.632 5.524 1.00 68.19 108 VAL A CA 1
ATOM 899 C C . VAL A 1 108 ? 9.327 12.380 6.639 1.00 68.19 108 VAL A C 1
ATOM 901 O O . VAL A 1 108 ? 9.015 13.535 6.937 1.00 68.19 108 VAL A O 1
ATOM 904 N N . GLY A 1 109 ? 10.316 11.725 7.251 1.00 64.94 109 GLY A N 1
ATOM 905 C CA . GLY A 1 109 ? 11.180 12.333 8.273 1.00 64.94 109 GLY A CA 1
ATOM 906 C C . GLY A 1 109 ? 10.590 12.410 9.686 1.00 64.94 109 GLY A C 1
ATOM 907 O O . GLY A 1 109 ? 11.262 12.899 10.592 1.00 64.94 109 GLY A O 1
ATOM 908 N N . LEU A 1 110 ? 9.369 11.908 9.903 1.00 69.56 110 LEU A N 1
ATOM 909 C CA . LEU A 1 110 ? 8.775 11.740 11.238 1.00 69.56 110 LEU A CA 1
ATOM 910 C C . LEU A 1 110 ? 8.828 10.289 11.740 1.00 69.56 110 LEU A C 1
ATOM 912 O O . LEU A 1 110 ? 8.270 9.981 12.796 1.00 69.56 110 LEU A O 1
ATOM 916 N N . LYS A 1 111 ? 9.507 9.395 11.007 1.00 66.44 111 LYS A N 1
ATOM 917 C CA . LYS A 1 111 ? 9.802 8.042 11.482 1.00 66.44 111 LYS A CA 1
ATOM 918 C C . LYS A 1 111 ? 10.727 8.148 12.702 1.00 66.44 111 LYS A C 1
ATOM 920 O O . LYS A 1 111 ? 11.810 8.725 12.579 1.00 66.44 111 LYS A O 1
ATOM 925 N N . PRO A 1 112 ? 10.315 7.659 13.888 1.00 65.56 112 PRO A N 1
ATOM 926 C CA . PRO A 1 112 ? 11.227 7.597 15.017 1.00 65.56 112 PRO A CA 1
ATOM 927 C C . PRO A 1 112 ? 12.419 6.710 14.630 1.00 65.56 112 PRO A C 1
ATOM 929 O O . PRO A 1 112 ? 12.228 5.741 13.892 1.00 65.56 112 PRO A O 1
ATOM 932 N N . PRO A 1 113 ? 13.640 7.029 15.090 1.00 57.03 113 PRO A N 1
ATOM 933 C CA . PRO A 1 113 ? 14.794 6.190 14.811 1.00 57.03 113 PRO A CA 1
ATOM 934 C C . PRO A 1 113 ? 14.503 4.768 15.292 1.00 57.03 113 PRO A C 1
ATOM 936 O O . PRO A 1 113 ? 14.036 4.576 16.419 1.00 57.03 113 PRO A O 1
ATOM 939 N N . SER A 1 114 ? 14.743 3.792 14.417 1.00 59.09 114 SER A N 1
ATOM 940 C CA . SER A 1 114 ? 14.650 2.373 14.747 1.00 59.09 114 SER A CA 1
ATOM 941 C C . SER A 1 114 ? 15.480 2.115 16.010 1.00 59.09 114 SER A C 1
ATOM 943 O O . SER A 1 114 ? 16.657 2.477 16.046 1.00 59.09 114 SER A O 1
ATOM 945 N N . SER A 1 115 ? 14.837 1.596 17.062 1.00 46.94 115 SER A N 1
ATOM 946 C CA . SER A 1 115 ? 15.502 1.233 18.325 1.00 46.94 115 SER A CA 1
ATOM 947 C C . SER A 1 115 ? 16.348 -0.023 18.181 1.00 46.94 115 SER A C 1
ATOM 949 O O . SER A 1 115 ? 15.948 -0.900 17.384 1.00 46.94 115 SER A O 1
#

Secondary structure (DSSP, 8-state):
---HHHHHHHHHHHHTT-SEEE-TTS-EEEE-SSSEEEEE-TTS-EEEEE-EE-TTTSSPEEEETT-EEE-STTGGGPPPPHHHHHHHHHHHHHHHHHTT--EEEEPTT-SPPP-